Protein AF-A0AAD7E8M4-F1 (afdb_monomer_lite)

Foldseek 3Di:
DDPAFDQDPQQRDTNDDPPDDPVPPPPDPDPVNVVVVVDPDDDDPVCVVVVVVVVSNVVSVVVVVVVVVVVVVVVVVVVVVVVVVVVVVVVVVVVVVDCLVVDDLVVLLVVLLVQADDPVPPPDQPPCCHPPNVQLVPDPSSVVSCVVDVSRVVDDDDDPPPPDPPPPPDD

Secondary structure (DSSP, 8-state):
---PPPBPTTT--B---TTS----TTTT--HHHHHHHTS-PPPPTTTHHHHHHHHHHHHHHHHHHHHHHHHHHHHHHHHHHHHHHHHHHHHHHHHHT-GGGTS-HHHHHHHHHTTSPPTTT-S-S--TTSTTHHHHHH-HHHHHHHHH-GGGGS-----------------

Structure (mmCIF, N/CA/C/O backbone):
data_AF-A0AAD7E8M4-F1
#
_entry.id   AF-A0AAD7E8M4-F1
#
loop_
_atom_site.group_PDB
_atom_site.id
_atom_site.type_symbol
_atom_site.label_atom_id
_atom_site.label_alt_id
_atom_site.label_comp_id
_atom_site.label_asym_id
_atom_site.label_entity_id
_atom_site.label_seq_id
_atom_site.pdbx_PDB_ins_code
_atom_site.Cartn_x
_atom_site.Cartn_y
_atom_site.Cartn_z
_atom_site.occupancy
_atom_site.B_iso_or_equiv
_atom_site.auth_seq_id
_atom_site.auth_comp_id
_atom_site.auth_asym_id
_atom_site.auth_atom_id
_atom_site.pdbx_PDB_model_num
ATOM 1 N N . MET A 1 1 ? -19.957 26.439 0.481 1.00 36.34 1 MET A N 1
ATOM 2 C CA . MET A 1 1 ? -21.148 25.563 0.456 1.00 36.34 1 MET A CA 1
ATOM 3 C C . MET A 1 1 ? -20.906 24.541 1.540 1.00 36.34 1 MET A C 1
ATOM 5 O O . MET A 1 1 ? -20.244 23.541 1.297 1.00 36.34 1 MET A O 1
ATOM 9 N N . ASP A 1 2 ? -21.296 24.895 2.758 1.00 35.59 2 ASP A N 1
ATOM 10 C CA . ASP A 1 2 ? -20.946 24.142 3.957 1.00 35.59 2 ASP A CA 1
ATOM 11 C C . ASP A 1 2 ? -21.881 22.939 4.077 1.00 35.59 2 ASP A C 1
ATOM 13 O O . ASP A 1 2 ? -23.104 23.091 4.088 1.00 35.59 2 ASP A O 1
ATOM 17 N N . ALA A 1 3 ? -21.307 21.736 4.098 1.00 45.19 3 ALA A N 1
ATOM 18 C CA . ALA A 1 3 ? -22.056 20.504 4.291 1.00 45.19 3 ALA A CA 1
ATOM 19 C C . ALA A 1 3 ? -22.704 20.534 5.683 1.00 45.19 3 ALA A C 1
ATOM 21 O O . ALA A 1 3 ? -22.011 20.584 6.700 1.00 45.19 3 ALA A O 1
ATOM 22 N N . SER A 1 4 ? -24.038 20.544 5.729 1.00 46.16 4 SER A N 1
ATOM 23 C CA . SER A 1 4 ? -24.788 20.427 6.979 1.00 46.16 4 SER A CA 1
ATOM 24 C C . SER A 1 4 ? -24.405 19.121 7.681 1.00 46.16 4 SER A C 1
ATOM 26 O O . SER A 1 4 ? -24.352 18.082 7.020 1.00 46.16 4 SER A O 1
ATOM 28 N N . PRO A 1 5 ? -24.126 19.135 8.992 1.00 54.44 5 PRO A N 1
ATOM 29 C CA . PRO A 1 5 ? -23.657 17.938 9.665 1.00 54.44 5 PRO A CA 1
ATOM 30 C C . PRO A 1 5 ? -24.805 16.927 9.795 1.00 54.44 5 PRO A C 1
ATOM 32 O O . PRO A 1 5 ? -25.872 17.238 10.331 1.00 54.44 5 PRO A O 1
ATOM 35 N N . SER A 1 6 ? -24.599 15.716 9.279 1.00 56.94 6 SER A N 1
ATOM 36 C CA . SER A 1 6 ? -25.562 14.622 9.371 1.00 56.94 6 SER A CA 1
ATOM 37 C C . SER A 1 6 ? -25.650 14.125 10.818 1.00 56.94 6 SER A C 1
ATOM 39 O O . SER A 1 6 ? -24.652 13.987 11.524 1.00 56.94 6 SER A O 1
ATOM 41 N N . ARG A 1 7 ? -26.867 13.881 11.313 1.00 64.56 7 ARG A N 1
ATOM 42 C CA . ARG A 1 7 ? -27.069 13.246 12.627 1.00 64.56 7 ARG A CA 1
ATOM 43 C C . ARG A 1 7 ? -27.003 11.732 12.456 1.00 64.56 7 ARG A C 1
ATOM 45 O O . ARG A 1 7 ? -27.648 11.210 11.548 1.00 64.56 7 ARG A O 1
ATOM 52 N N . CYS A 1 8 ? -26.270 11.029 13.324 1.00 63.56 8 CYS A N 1
ATOM 53 C CA . CYS A 1 8 ? -26.281 9.562 13.315 1.00 63.56 8 CYS A CA 1
ATOM 54 C C . CYS A 1 8 ? -27.696 9.076 13.664 1.00 63.56 8 CYS A C 1
ATOM 56 O O . CYS A 1 8 ? -28.219 9.409 14.728 1.00 63.56 8 CYS A O 1
ATOM 58 N N . SER A 1 9 ? -28.308 8.258 12.805 1.00 67.25 9 SER A N 1
ATOM 59 C CA . SER A 1 9 ? -29.660 7.718 13.017 1.00 67.25 9 SER A CA 1
ATOM 60 C C . SER A 1 9 ? -29.763 6.774 14.222 1.00 67.25 9 SER A C 1
ATOM 62 O O . SER A 1 9 ? -30.868 6.516 14.685 1.00 67.25 9 SER A O 1
ATOM 64 N N . LYS A 1 10 ? -28.626 6.274 14.734 1.00 65.38 10 LYS A N 1
ATOM 65 C CA . LYS A 1 10 ? -28.559 5.351 15.880 1.00 65.38 10 LYS A CA 1
ATOM 66 C C . LYS A 1 10 ? -28.385 6.050 17.237 1.00 65.38 10 LYS A C 1
ATOM 68 O O . LYS A 1 10 ? -28.942 5.575 18.213 1.00 65.38 10 LYS A O 1
ATOM 73 N N . CYS A 1 11 ? -27.655 7.169 17.319 1.00 64.00 11 CYS A N 1
ATOM 74 C CA . CYS A 1 11 ? -27.398 7.862 18.598 1.00 64.00 11 CYS A CA 1
ATOM 75 C C . CYS A 1 11 ? -27.828 9.340 18.636 1.00 64.00 11 CYS A C 1
ATOM 77 O O . CYS A 1 11 ? -27.648 10.009 19.648 1.00 64.00 11 CYS A O 1
ATOM 79 N N . GLY A 1 12 ? -28.357 9.900 17.542 1.00 62.78 12 GLY A N 1
ATOM 80 C CA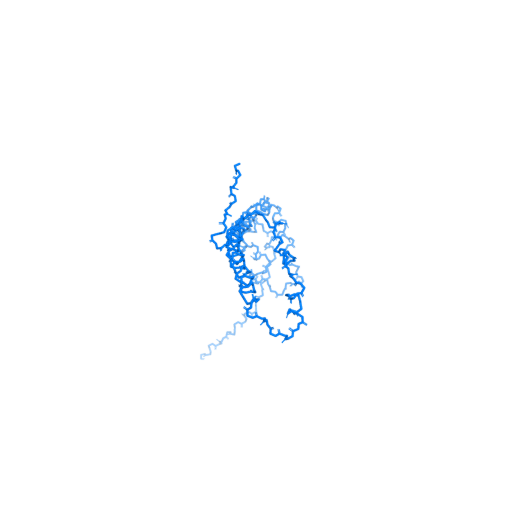 . GLY A 1 12 ? -28.861 11.281 17.488 1.00 62.78 12 GLY A CA 1
ATOM 81 C C . GLY A 1 12 ? -27.795 12.389 17.542 1.00 62.78 12 GLY A C 1
ATOM 82 O O . GLY A 1 12 ? -28.135 13.569 17.370 1.00 62.78 12 GLY A O 1
ATOM 83 N N . ASN A 1 13 ? -26.519 12.034 17.732 1.00 56.78 13 ASN A N 1
ATOM 84 C CA . ASN A 1 13 ? -25.405 12.977 17.756 1.00 56.78 13 ASN A CA 1
ATOM 85 C C . ASN A 1 13 ? -25.059 13.497 16.358 1.00 56.78 13 ASN A C 1
ATOM 87 O O . ASN A 1 13 ? -25.118 12.779 15.358 1.00 56.78 13 ASN A O 1
ATOM 9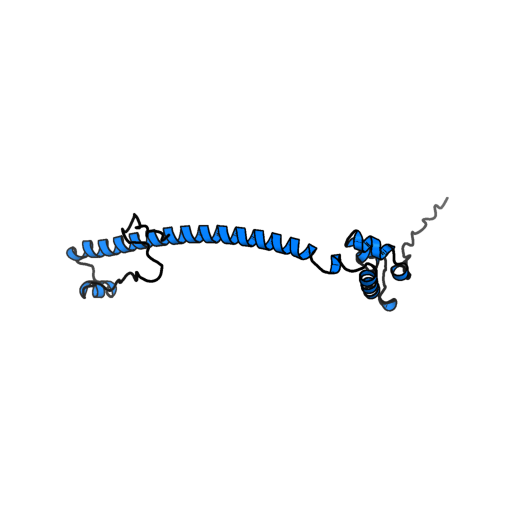1 N N . ILE A 1 14 ? -24.706 14.779 16.313 1.00 57.69 14 ILE A N 1
ATOM 92 C CA . ILE A 1 14 ? -24.306 15.510 15.112 1.00 57.69 14 ILE A CA 1
ATOM 93 C C . ILE A 1 14 ? -22.881 15.064 14.743 1.00 57.69 14 ILE A C 1
ATOM 95 O O . ILE A 1 14 ? -21.991 15.146 15.589 1.00 57.69 14 ILE A O 1
ATOM 99 N N . SER A 1 15 ? -22.643 14.612 13.505 1.00 53.53 15 SER A N 1
ATOM 100 C CA . SER A 1 15 ? -21.309 14.248 12.998 1.00 53.53 15 SER A CA 1
ATOM 101 C C . SER A 1 15 ? -20.450 15.502 12.754 1.00 53.53 15 SER A C 1
ATOM 103 O O . SER A 1 15 ? -20.094 15.845 11.627 1.00 53.53 15 SER A O 1
ATOM 105 N N . ALA A 1 16 ? -20.170 16.274 13.798 1.00 44.25 16 ALA A N 1
ATOM 106 C CA . ALA A 1 16 ? -19.354 17.474 13.693 1.00 44.25 16 ALA A CA 1
ATOM 107 C C . ALA A 1 16 ? -17.907 17.171 14.098 1.00 44.25 16 ALA A C 1
ATOM 109 O O . ALA A 1 16 ? -17.557 17.385 15.249 1.00 44.25 16 ALA A O 1
ATOM 110 N N . SER A 1 17 ? -17.076 16.771 13.124 1.00 40.97 17 SER A N 1
ATOM 111 C CA . SER A 1 17 ? -15.598 16.794 13.164 1.00 40.97 17 SER A CA 1
ATOM 112 C C . SER A 1 17 ? -14.908 15.949 14.269 1.00 40.97 17 SER A C 1
ATOM 114 O O . SER A 1 17 ? -15.397 15.853 15.393 1.00 40.97 17 SER A O 1
ATOM 116 N N . PRO A 1 18 ? -13.713 15.362 14.037 1.00 43.06 18 PRO A N 1
ATOM 117 C CA . PRO A 1 18 ? -13.131 14.360 14.943 1.00 43.06 18 PRO A CA 1
ATOM 118 C C . PRO A 1 18 ? -12.628 14.909 16.290 1.00 43.06 18 PRO A C 1
ATOM 120 O O . PRO A 1 18 ? -12.076 14.159 17.089 1.00 43.06 18 PRO A O 1
ATOM 123 N N . ALA A 1 19 ? -12.755 16.212 16.555 1.00 41.25 19 ALA A N 1
ATOM 124 C CA . ALA A 1 19 ? -12.028 16.867 17.641 1.00 41.25 19 ALA A CA 1
ATOM 125 C C . ALA A 1 19 ? -12.858 17.216 18.888 1.00 41.25 19 ALA A C 1
ATOM 127 O O . ALA A 1 19 ? -12.267 17.622 19.886 1.00 41.25 19 ALA A O 1
ATOM 128 N N . LYS A 1 20 ? -14.198 17.126 18.875 1.00 41.62 20 LYS A N 1
ATOM 129 C CA . LYS A 1 20 ? -15.017 17.634 20.000 1.00 41.62 20 LYS A CA 1
ATOM 130 C C . LYS A 1 20 ? -16.293 16.839 20.265 1.00 41.62 20 LYS A C 1
ATOM 132 O O . LYS A 1 20 ? -17.389 17.382 20.278 1.00 41.62 20 LYS A O 1
ATOM 137 N N . ALA A 1 21 ? -16.134 15.560 20.554 1.00 45.28 21 ALA A N 1
ATOM 138 C CA . ALA A 1 21 ? -17.029 14.878 21.477 1.00 45.28 21 ALA A CA 1
ATOM 139 C C . ALA A 1 21 ? -16.204 13.789 22.152 1.00 45.28 21 ALA A C 1
ATOM 141 O O . ALA A 1 21 ? -16.323 12.608 21.832 1.00 45.28 21 ALA A O 1
ATOM 142 N N . SER A 1 22 ? -15.305 14.216 23.048 1.00 43.31 22 SER A N 1
ATOM 143 C CA . SER A 1 22 ? -14.905 13.339 24.143 1.00 43.31 22 SER A CA 1
ATOM 144 C C . SER A 1 22 ? -16.214 12.837 24.727 1.00 43.31 22 SER A C 1
ATOM 146 O O . SER A 1 22 ? -17.027 13.645 25.176 1.00 43.31 22 SER A O 1
ATOM 148 N N . PHE A 1 23 ? -16.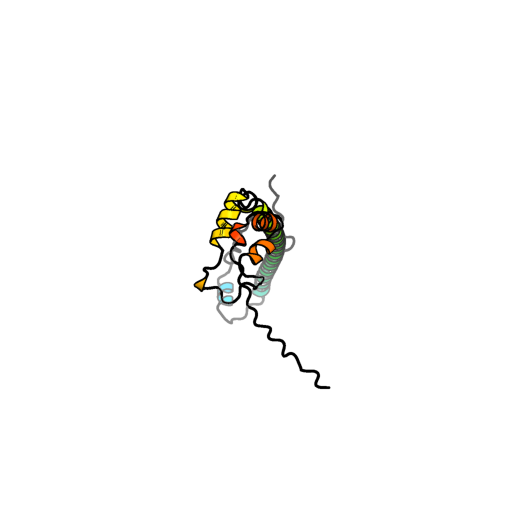470 11.540 24.595 1.00 49.41 23 PHE A N 1
ATOM 149 C CA . PHE A 1 23 ? -17.504 10.887 25.369 1.00 49.41 23 PHE A CA 1
ATOM 150 C C . PHE A 1 23 ? -17.082 11.115 26.816 1.00 49.41 23 PHE A C 1
ATOM 152 O O . PHE A 1 23 ? -16.153 10.474 27.307 1.00 49.41 23 PHE A O 1
ATOM 159 N N . ASP A 1 24 ? -17.620 12.168 27.426 1.00 46.41 24 ASP A N 1
ATOM 160 C CA . ASP A 1 24 ? -17.239 12.596 28.757 1.00 46.41 24 ASP A CA 1
ATOM 161 C C . ASP A 1 24 ? -17.911 11.630 29.725 1.00 46.41 24 ASP A C 1
ATOM 163 O O . ASP A 1 24 ? -18.973 11.888 30.286 1.00 46.41 24 ASP A O 1
ATOM 167 N N . MET A 1 25 ? -17.290 10.456 29.855 1.00 48.88 25 MET A N 1
ATOM 168 C CA . MET A 1 25 ? -17.698 9.375 30.748 1.00 48.88 25 MET A CA 1
ATOM 169 C C . MET A 1 25 ? -17.739 9.844 32.212 1.00 48.88 25 MET A C 1
ATOM 171 O O . MET A 1 25 ? -18.252 9.148 33.077 1.00 48.88 25 MET A O 1
ATOM 175 N N . THR A 1 26 ? -17.217 11.038 32.492 1.00 44.97 26 THR A N 1
ATOM 176 C CA . THR A 1 26 ? -17.138 11.670 33.804 1.00 44.97 26 THR A CA 1
ATOM 177 C C . THR A 1 26 ? -18.356 12.514 34.180 1.00 44.97 26 THR A C 1
ATOM 179 O O . THR A 1 26 ? -18.486 12.881 35.350 1.00 44.97 26 THR A O 1
ATOM 182 N N . ILE A 1 27 ? -19.284 12.807 33.263 1.00 51.31 27 ILE A N 1
ATOM 183 C CA . ILE A 1 27 ? -20.455 13.620 33.612 1.00 51.31 27 ILE A CA 1
ATOM 184 C C . ILE A 1 27 ? -21.535 12.705 34.199 1.00 51.31 27 ILE A C 1
ATOM 186 O O . ILE A 1 27 ? -22.354 12.124 33.493 1.00 51.31 27 ILE A O 1
ATOM 190 N N . THR A 1 28 ? -21.546 12.635 35.534 1.00 49.31 28 THR A N 1
ATOM 191 C CA . THR A 1 28 ? -22.530 11.977 36.424 1.00 49.31 28 THR A CA 1
ATOM 192 C C . THR A 1 28 ? -22.269 10.520 36.829 1.00 49.31 28 THR A C 1
ATOM 194 O O . THR A 1 28 ? -23.206 9.796 37.161 1.00 49.31 28 THR A O 1
ATOM 197 N N . LEU A 1 29 ? -21.011 10.077 36.932 1.00 56.16 29 LEU A N 1
ATOM 198 C CA . LEU A 1 29 ? -20.736 8.903 37.768 1.00 56.16 29 LEU A CA 1
ATOM 199 C C . LEU A 1 29 ? -20.884 9.301 39.243 1.00 56.16 29 LEU A C 1
ATOM 201 O O . LEU A 1 29 ? -19.990 9.904 39.835 1.00 56.16 29 LEU A O 1
ATOM 205 N N . GLY A 1 30 ? -22.025 8.973 39.849 1.00 67.06 30 GLY A N 1
ATOM 206 C CA . GLY A 1 30 ? -22.163 9.039 41.302 1.00 67.06 30 GLY A CA 1
ATOM 207 C C . GLY A 1 30 ? -21.078 8.198 41.986 1.00 67.06 30 GLY A C 1
ATOM 208 O O . GLY A 1 30 ? -20.593 7.212 41.425 1.00 67.06 30 GLY A O 1
ATOM 209 N N . THR A 1 31 ? -20.719 8.552 43.224 1.00 75.12 31 THR A N 1
ATOM 210 C CA . THR A 1 31 ? -19.700 7.853 44.037 1.00 75.12 31 THR A CA 1
ATOM 211 C C . THR A 1 31 ? -19.924 6.336 44.068 1.00 75.12 31 THR A C 1
ATOM 213 O O . THR A 1 31 ? -18.972 5.561 44.092 1.00 75.12 31 THR A O 1
ATOM 216 N N . ARG A 1 32 ? -21.190 5.908 43.989 1.00 83.12 32 ARG A N 1
ATOM 217 C CA . ARG A 1 32 ? -21.611 4.507 43.951 1.00 83.12 32 ARG A CA 1
ATOM 218 C C . ARG A 1 32 ? -21.243 3.776 42.651 1.00 83.12 32 ARG A C 1
ATOM 220 O O . ARG A 1 32 ? -20.690 2.685 42.735 1.00 83.12 32 ARG A O 1
ATOM 227 N N . HIS A 1 33 ? -21.428 4.381 41.476 1.00 82.62 33 HIS A N 1
ATOM 228 C CA . HIS A 1 33 ? -21.030 3.768 40.199 1.00 82.62 33 HIS A CA 1
ATOM 229 C C . HIS A 1 33 ? -19.504 3.613 40.104 1.00 82.62 33 HIS A C 1
ATOM 231 O O . HIS A 1 33 ? -19.002 2.598 39.631 1.00 82.62 33 HIS A O 1
ATOM 237 N N . HIS A 1 34 ? -18.741 4.588 40.610 1.00 83.75 34 HIS A N 1
ATOM 238 C CA . HIS A 1 34 ? -17.283 4.464 40.699 1.00 83.75 34 HIS A CA 1
ATOM 239 C C . HIS A 1 34 ? -16.852 3.337 41.655 1.00 83.75 34 HIS A C 1
ATOM 241 O O . HIS A 1 34 ? -15.889 2.629 41.374 1.00 83.75 34 HIS A O 1
ATOM 247 N N . MET A 1 35 ? -17.559 3.133 42.772 1.00 85.19 35 MET A N 1
ATOM 248 C CA . MET A 1 35 ? -17.298 1.998 43.666 1.00 85.19 35 MET A CA 1
ATOM 249 C C . MET A 1 35 ? -17.620 0.652 43.003 1.00 85.19 35 MET A C 1
ATOM 251 O O . MET A 1 35 ? -16.829 -0.277 43.135 1.00 85.19 35 MET A O 1
ATOM 255 N N . LEU A 1 36 ? -18.718 0.553 42.245 1.00 88.12 36 LEU A N 1
ATOM 256 C CA . LEU A 1 36 ? -19.076 -0.665 41.502 1.00 88.12 36 LEU A CA 1
ATOM 257 C C . LEU A 1 36 ? -18.032 -1.043 40.446 1.00 88.12 36 LEU A C 1
ATOM 259 O O . LEU A 1 36 ? -17.737 -2.216 40.277 1.00 88.12 36 LEU A O 1
ATOM 263 N N . LEU A 1 37 ? -17.425 -0.068 39.768 1.00 88.31 37 LEU A N 1
ATOM 264 C CA . LEU A 1 37 ? -16.362 -0.348 38.794 1.00 88.31 37 LEU A CA 1
ATOM 265 C C . LEU A 1 37 ? -15.063 -0.858 39.436 1.00 88.31 37 LEU A C 1
ATOM 267 O O . LEU A 1 37 ? -14.259 -1.496 38.764 1.00 88.31 37 LEU A O 1
ATOM 271 N N . ASN A 1 38 ? -14.845 -0.562 40.719 1.00 89.50 38 ASN A N 1
ATOM 272 C CA . ASN A 1 38 ? -13.610 -0.875 41.439 1.00 89.50 38 ASN A CA 1
ATOM 273 C C . ASN A 1 38 ? -13.798 -1.954 42.522 1.00 89.50 38 ASN A C 1
ATOM 275 O O . ASN A 1 38 ? -12.897 -2.174 43.332 1.00 89.50 38 ASN A O 1
ATOM 279 N N . SER A 1 39 ? -14.958 -2.614 42.569 1.00 89.31 39 SER A N 1
ATOM 280 C CA . SER A 1 39 ? -15.265 -3.680 43.528 1.00 89.31 39 SER A CA 1
ATOM 281 C C . SER A 1 39 ? -16.094 -4.786 42.874 1.00 89.31 39 SER A C 1
ATOM 283 O O . SER A 1 39 ? -16.729 -4.571 41.851 1.00 89.31 39 SER A O 1
ATOM 285 N N . ASN A 1 40 ? -16.108 -5.976 43.480 1.00 89.94 40 ASN A N 1
ATOM 286 C CA . ASN A 1 40 ? -16.965 -7.090 43.050 1.00 89.94 40 ASN A CA 1
ATOM 287 C C . ASN A 1 40 ? -18.353 -7.062 43.723 1.00 89.94 40 ASN A C 1
ATOM 289 O O . ASN A 1 40 ? -19.020 -8.093 43.802 1.00 89.94 40 ASN A O 1
ATOM 293 N N . GLU A 1 41 ? -18.772 -5.911 44.251 1.00 91.31 41 GLU A N 1
ATOM 294 C CA . GLU A 1 41 ? -20.087 -5.758 44.871 1.00 91.31 41 GLU A CA 1
ATOM 295 C C . GLU A 1 41 ? -21.177 -5.799 43.785 1.00 91.31 41 GLU A C 1
ATOM 297 O O . GLU A 1 41 ? -21.045 -5.101 42.773 1.00 91.31 41 GLU A O 1
ATOM 302 N N . PRO A 1 42 ? -22.257 -6.584 43.950 1.00 89.81 42 PRO A N 1
ATOM 303 C CA . PRO A 1 42 ? -23.361 -6.553 43.003 1.00 89.81 42 PRO A CA 1
ATOM 304 C C . PRO A 1 42 ? -24.042 -5.166 42.982 1.00 89.81 42 PRO A C 1
ATOM 306 O O . PRO A 1 42 ? -24.187 -4.528 44.031 1.00 89.81 42 PRO A O 1
ATOM 309 N N . PRO A 1 43 ? -24.489 -4.684 41.806 1.00 88.38 43 PRO A N 1
ATOM 310 C CA . PRO A 1 43 ? -25.357 -3.515 41.727 1.00 88.38 43 PRO A CA 1
ATOM 311 C C . PRO A 1 43 ? -26.704 -3.786 42.398 1.00 88.38 43 PRO A C 1
ATOM 313 O O . PRO A 1 43 ? -27.228 -4.899 42.336 1.00 88.38 43 PRO A O 1
ATOM 316 N N . GLU A 1 44 ? -27.292 -2.753 42.985 1.00 89.25 44 GLU A N 1
ATOM 317 C CA . GLU A 1 44 ? -28.664 -2.791 43.481 1.00 89.25 44 GLU A CA 1
ATOM 318 C C . GLU A 1 44 ? -29.664 -2.766 42.313 1.00 89.25 44 GLU A C 1
ATOM 320 O O . GLU A 1 44 ? -29.395 -2.206 41.246 1.00 89.25 44 GLU A O 1
ATOM 325 N N . ASP A 1 45 ? -30.863 -3.321 42.519 1.00 90.94 45 ASP A N 1
ATOM 326 C CA . ASP A 1 45 ? -31.907 -3.379 41.481 1.00 90.94 45 ASP A CA 1
ATOM 327 C C . ASP A 1 45 ? -32.290 -1.992 40.933 1.00 90.94 45 ASP A C 1
ATOM 329 O O . ASP A 1 45 ? -32.660 -1.852 39.766 1.00 90.94 45 ASP A O 1
ATOM 333 N N . SER A 1 46 ? -32.164 -0.951 41.760 1.00 85.44 46 SER A N 1
ATOM 334 C CA . SER A 1 46 ? -32.394 0.451 41.397 1.00 85.44 46 SER A CA 1
ATOM 335 C C . SER A 1 46 ? -31.316 1.024 40.463 1.00 85.44 46 SER A C 1
ATOM 337 O O . SER A 1 46 ? -31.592 1.968 39.722 1.00 85.44 46 SER A O 1
ATOM 339 N N . GLU A 1 47 ? -30.109 0.454 40.459 1.00 85.56 47 GLU A N 1
ATOM 340 C CA . GLU A 1 47 ? -28.951 0.910 39.678 1.00 85.56 47 GLU A CA 1
ATOM 341 C C . GLU A 1 47 ? -28.889 0.251 38.296 1.00 85.56 47 GLU A C 1
ATOM 343 O O . GLU A 1 47 ? -28.340 0.820 37.348 1.00 85.56 47 GLU A O 1
ATOM 348 N N . LEU A 1 48 ? -29.493 -0.934 38.155 1.00 88.75 48 LEU A N 1
ATOM 349 C CA . LEU A 1 48 ? -29.487 -1.708 36.914 1.00 88.75 48 LEU A CA 1
ATOM 350 C C . LEU A 1 48 ? -30.026 -0.939 35.694 1.00 88.75 48 LEU A C 1
ATOM 352 O O . LEU A 1 48 ? -29.397 -1.039 34.638 1.00 88.75 48 LEU A O 1
ATOM 356 N N . PRO A 1 49 ? -31.137 -0.175 35.761 1.00 88.12 49 PRO A N 1
ATOM 357 C CA . PRO A 1 49 ? -31.637 0.564 34.601 1.00 88.12 49 PRO A CA 1
ATOM 358 C C . PRO A 1 49 ? -30.654 1.633 34.118 1.00 88.12 49 PRO A C 1
ATOM 360 O O . PRO A 1 49 ? -30.474 1.799 32.914 1.00 88.12 49 PRO A O 1
ATOM 363 N N . PHE A 1 50 ? -29.989 2.316 35.053 1.00 84.56 50 PHE A N 1
ATOM 364 C CA . PHE A 1 50 ? -29.009 3.357 34.754 1.00 84.56 50 PHE A CA 1
ATOM 365 C C . PHE A 1 50 ? -27.722 2.773 34.158 1.00 84.56 50 PHE A C 1
ATOM 367 O O . PHE A 1 50 ? -27.230 3.252 33.141 1.00 84.56 50 PHE A O 1
ATOM 374 N N . ILE A 1 51 ? -27.205 1.681 34.728 1.00 86.44 51 ILE A N 1
ATOM 375 C CA . ILE A 1 51 ? -26.028 0.994 34.174 1.00 86.44 51 ILE A CA 1
ATOM 376 C C . ILE A 1 51 ? -26.341 0.452 32.771 1.00 86.44 51 ILE A C 1
ATOM 378 O O . ILE A 1 51 ? -25.540 0.609 31.851 1.00 86.44 51 ILE A O 1
ATOM 382 N N . ARG A 1 52 ? -27.532 -0.130 32.565 1.00 90.44 52 ARG A N 1
ATOM 383 C CA . ARG A 1 52 ? -27.973 -0.599 31.241 1.00 90.44 52 ARG A CA 1
ATOM 384 C C . ARG A 1 52 ? -28.093 0.536 30.228 1.00 90.44 52 ARG A C 1
ATOM 386 O O . ARG A 1 52 ? -27.739 0.316 29.073 1.00 90.44 52 ARG A O 1
ATOM 393 N N . SER A 1 53 ? -28.568 1.720 30.624 1.00 88.06 53 SER A N 1
ATOM 394 C CA . SER A 1 53 ? -28.638 2.859 29.702 1.00 88.06 53 SER A CA 1
ATOM 395 C C . SER A 1 53 ? -27.247 3.344 29.302 1.00 88.06 53 SER A C 1
ATOM 397 O O . SER A 1 53 ? -27.017 3.558 28.120 1.00 88.06 53 SER A O 1
ATOM 399 N N . ILE A 1 54 ? -26.298 3.421 30.246 1.00 86.19 54 ILE A N 1
ATOM 400 C CA . ILE A 1 54 ? -24.901 3.778 29.940 1.00 86.19 54 ILE A CA 1
ATOM 401 C C . ILE A 1 54 ? -24.299 2.802 28.926 1.00 86.19 54 ILE A C 1
ATOM 403 O O . ILE A 1 54 ? -23.703 3.231 27.939 1.00 86.19 54 ILE A O 1
ATOM 407 N N . VAL A 1 55 ? -24.465 1.496 29.156 1.00 89.50 55 VAL A N 1
ATOM 408 C CA . VAL A 1 55 ? -23.965 0.462 28.238 1.00 89.50 55 VAL A CA 1
ATOM 409 C C . VAL A 1 55 ? -24.626 0.597 26.866 1.00 89.50 55 VAL A C 1
ATOM 411 O O . VAL A 1 55 ? -23.927 0.640 25.861 1.00 89.50 55 VAL A O 1
ATOM 414 N N . SER A 1 56 ? -25.949 0.766 26.815 1.00 91.25 56 SER A N 1
ATOM 415 C CA . SER A 1 56 ? -26.682 0.946 25.555 1.00 91.25 56 SER A CA 1
ATOM 416 C C . SER A 1 56 ? -26.234 2.189 24.776 1.00 91.25 56 SER A C 1
ATOM 418 O O . SER A 1 56 ? -26.132 2.139 23.550 1.00 91.25 56 SER A O 1
ATOM 420 N N . ASP A 1 57 ? -25.974 3.304 25.458 1.00 86.56 57 ASP A N 1
ATOM 421 C CA . ASP A 1 57 ? -25.501 4.540 24.829 1.00 86.56 57 ASP A CA 1
ATOM 422 C C . ASP A 1 57 ? -24.073 4.378 24.289 1.00 86.56 57 ASP A C 1
ATOM 424 O O . ASP A 1 57 ? -23.764 4.839 23.182 1.00 86.56 57 ASP A O 1
ATOM 428 N N . ALA A 1 58 ? -23.209 3.689 25.042 1.00 85.88 58 ALA A N 1
ATOM 429 C CA . ALA A 1 58 ? -21.858 3.352 24.610 1.00 85.88 58 ALA A CA 1
ATOM 430 C C . ALA A 1 58 ? -21.876 2.425 23.384 1.00 85.88 58 ALA A C 1
ATOM 432 O O . ALA A 1 58 ? -21.202 2.719 22.396 1.00 85.88 58 ALA A O 1
ATOM 433 N N . ASP A 1 59 ? -22.703 1.378 23.397 1.00 93.19 59 ASP A N 1
ATOM 434 C CA . ASP A 1 59 ? -22.873 0.445 22.278 1.00 93.19 59 ASP A CA 1
ATOM 435 C C . ASP A 1 59 ? -23.385 1.164 21.022 1.00 93.19 59 ASP A C 1
ATOM 437 O O . ASP A 1 59 ? -22.851 0.988 19.924 1.00 93.19 59 ASP A O 1
ATOM 441 N N . ALA A 1 60 ? -24.375 2.052 21.170 1.00 90.12 60 ALA A N 1
ATOM 442 C CA . ALA A 1 60 ? -24.885 2.852 20.059 1.00 90.12 60 ALA A CA 1
ATOM 443 C C . ALA A 1 60 ? -23.811 3.789 19.483 1.00 90.12 60 ALA A C 1
ATOM 445 O O . ALA A 1 60 ? -23.748 3.999 18.264 1.00 90.12 60 ALA A O 1
ATOM 446 N N . ARG A 1 61 ? -22.949 4.359 20.338 1.00 89.69 61 ARG A N 1
ATOM 447 C CA . ARG A 1 61 ? -21.849 5.218 19.890 1.00 89.69 61 ARG A CA 1
ATOM 448 C C . ARG A 1 61 ? -20.748 4.423 19.195 1.00 89.69 61 ARG A C 1
ATOM 450 O O . ARG A 1 61 ? -20.267 4.891 18.162 1.00 89.69 61 ARG A O 1
ATOM 457 N N . LEU A 1 62 ? -20.385 3.255 19.722 1.00 93.69 62 LEU A N 1
ATOM 458 C CA . LEU A 1 62 ? -19.435 2.340 19.090 1.00 93.69 62 LEU A CA 1
ATOM 459 C C . LEU A 1 62 ? -19.921 1.941 17.697 1.00 93.69 62 LEU A C 1
ATOM 461 O O . LEU A 1 62 ? -19.179 2.118 16.737 1.00 93.69 62 LEU A O 1
ATOM 465 N N . ALA A 1 63 ? -21.191 1.558 17.557 1.00 93.88 63 ALA A N 1
ATOM 466 C CA . ALA A 1 63 ? -21.764 1.208 16.260 1.00 93.88 63 ALA A CA 1
ATOM 467 C C . ALA A 1 63 ? -21.693 2.363 15.239 1.00 93.88 63 ALA A C 1
ATOM 469 O O . ALA A 1 63 ? -21.352 2.135 14.082 1.00 93.88 63 ALA A O 1
ATOM 470 N N . CYS A 1 64 ? -21.972 3.615 15.640 1.00 91.56 64 CYS A N 1
ATOM 471 C CA . CYS A 1 64 ? -21.813 4.761 14.727 1.00 91.56 64 CYS A CA 1
ATOM 472 C C . CYS A 1 64 ? -20.340 4.982 14.327 1.00 91.56 64 CYS A C 1
ATOM 474 O O . CYS A 1 64 ? -20.076 5.383 13.197 1.00 91.56 64 CYS A O 1
ATOM 476 N N . LEU A 1 65 ? -19.390 4.777 15.249 1.00 93.00 65 LEU A N 1
ATOM 477 C CA . LEU A 1 65 ? -17.962 4.929 14.953 1.00 93.00 65 LEU A CA 1
ATOM 478 C C . LEU A 1 65 ? -17.461 3.826 14.018 1.00 93.00 65 LEU A C 1
ATOM 480 O O . LEU A 1 65 ? -16.674 4.110 13.123 1.00 93.00 65 LEU A O 1
ATOM 484 N N . GLU A 1 66 ? -17.920 2.589 14.196 1.00 96.69 66 GLU A N 1
ATOM 485 C CA . GLU A 1 66 ? -17.592 1.480 13.299 1.00 96.69 66 GLU A CA 1
ATOM 486 C C . GLU A 1 66 ? -18.100 1.736 11.876 1.00 96.69 66 GLU A C 1
ATOM 488 O O . GLU A 1 66 ? -17.329 1.577 10.929 1.00 96.69 66 GLU A O 1
ATOM 493 N N . ASP A 1 67 ? -19.340 2.215 11.728 1.00 94.94 67 ASP A N 1
ATOM 494 C CA . ASP A 1 67 ? -19.903 2.604 10.428 1.00 94.94 67 ASP A CA 1
ATOM 495 C C . ASP A 1 67 ? -19.052 3.714 9.765 1.00 94.94 67 ASP A C 1
ATOM 497 O O . ASP A 1 67 ? -18.672 3.607 8.598 1.00 94.94 67 ASP A O 1
ATOM 501 N N . GLU A 1 68 ? -18.663 4.752 10.518 1.00 95.94 68 GLU A N 1
ATOM 502 C CA . GLU A 1 68 ? -17.813 5.841 10.008 1.00 95.94 68 GLU A CA 1
ATOM 503 C C . GLU A 1 68 ? -16.403 5.355 9.623 1.00 95.94 68 GLU A C 1
ATOM 505 O O . GLU A 1 68 ? -15.850 5.765 8.598 1.00 95.94 68 GLU A O 1
ATOM 510 N N . ILE A 1 69 ? -15.821 4.444 10.409 1.00 96.94 69 ILE A N 1
ATOM 511 C CA . ILE A 1 69 ? -14.531 3.816 10.100 1.00 96.94 69 ILE A CA 1
ATOM 512 C C . ILE A 1 69 ? -14.622 3.023 8.794 1.00 96.94 69 ILE A C 1
ATOM 514 O O . ILE A 1 69 ? -13.693 3.093 7.986 1.00 96.94 69 ILE A O 1
ATOM 518 N N . LEU A 1 70 ? -15.703 2.270 8.579 1.00 97.44 70 LEU A N 1
ATOM 519 C CA . LEU A 1 70 ? -15.908 1.507 7.347 1.00 97.44 70 LEU A CA 1
ATOM 520 C C . LEU A 1 70 ? -16.008 2.435 6.132 1.00 97.44 70 LEU A C 1
ATOM 522 O O . LEU A 1 70 ? -15.292 2.228 5.150 1.00 97.44 70 LEU A O 1
ATOM 526 N N . ASP A 1 71 ? -16.797 3.504 6.230 1.00 96.69 71 ASP A N 1
ATOM 527 C CA . ASP A 1 71 ? -16.950 4.492 5.158 1.00 96.69 71 ASP A CA 1
ATOM 528 C C . ASP A 1 71 ? -15.625 5.180 4.801 1.00 96.69 71 ASP A C 1
ATOM 530 O O . ASP A 1 71 ? -15.295 5.365 3.624 1.00 96.69 71 ASP A O 1
ATOM 534 N N . ILE A 1 72 ? -14.842 5.577 5.809 1.00 96.75 72 ILE A N 1
ATOM 535 C CA . ILE A 1 72 ? -13.536 6.213 5.595 1.00 96.75 72 ILE A CA 1
ATOM 536 C C . ILE A 1 72 ? -12.547 5.221 4.981 1.00 96.75 72 ILE A C 1
ATOM 538 O O . ILE A 1 72 ? -11.800 5.596 4.075 1.00 96.75 72 ILE A O 1
ATOM 542 N N . LYS A 1 73 ? -12.545 3.960 5.429 1.00 98.06 73 LYS A N 1
ATOM 543 C CA . LYS A 1 73 ? -11.681 2.916 4.862 1.00 98.06 73 LYS A CA 1
ATOM 544 C C . LYS A 1 73 ? -11.983 2.662 3.390 1.00 98.06 73 LYS A C 1
ATOM 546 O O . LYS A 1 73 ? -11.041 2.543 2.612 1.00 98.06 73 LYS A O 1
ATOM 551 N N . GLU A 1 74 ? -13.252 2.633 2.989 1.00 98.19 74 GLU A N 1
ATOM 552 C CA . GLU A 1 74 ? -13.599 2.445 1.576 1.00 98.19 74 GLU A CA 1
ATOM 553 C C . GLU A 1 74 ? -13.171 3.645 0.722 1.00 98.19 74 GLU A C 1
ATOM 555 O O . GLU A 1 74 ? -12.570 3.476 -0.339 1.00 98.19 74 GLU A O 1
ATOM 560 N N . LYS A 1 75 ? -13.379 4.874 1.214 1.00 97.94 75 LYS A N 1
ATOM 561 C CA . LYS A 1 75 ? -12.875 6.083 0.537 1.00 97.94 75 LYS A CA 1
ATOM 562 C C . LYS A 1 75 ? -11.355 6.062 0.392 1.00 97.94 75 LYS A C 1
ATOM 564 O O . LYS A 1 75 ? -10.840 6.403 -0.671 1.00 97.94 75 LYS A O 1
ATOM 569 N N . LEU A 1 76 ? -10.641 5.657 1.442 1.00 98.38 76 LEU A N 1
ATOM 570 C CA . LEU A 1 76 ? -9.188 5.518 1.407 1.00 98.38 76 LEU A CA 1
ATOM 571 C C . LEU A 1 76 ? -8.764 4.489 0.355 1.00 98.38 76 LEU A C 1
ATOM 573 O O . LEU A 1 76 ? -7.904 4.793 -0.467 1.00 98.38 76 LEU A O 1
ATOM 577 N N . ARG A 1 77 ? -9.414 3.320 0.328 1.00 98.56 77 ARG A N 1
ATOM 578 C CA . ARG A 1 77 ? -9.138 2.253 -0.640 1.00 98.56 77 ARG A CA 1
ATOM 579 C C . ARG A 1 77 ? -9.263 2.747 -2.084 1.00 98.56 77 ARG A C 1
ATOM 581 O O . ARG A 1 77 ? -8.368 2.507 -2.891 1.00 98.56 77 ARG A O 1
ATOM 588 N N . LEU A 1 78 ? -10.341 3.467 -2.402 1.00 98.31 78 LEU A N 1
ATOM 589 C CA . LEU A 1 78 ? -10.566 4.030 -3.739 1.00 98.31 78 LEU A CA 1
ATOM 590 C C . LEU A 1 78 ? -9.482 5.045 -4.132 1.00 98.31 78 LEU A C 1
ATOM 592 O O . LEU A 1 78 ? -8.957 4.998 -5.245 1.00 98.31 78 LEU A O 1
ATOM 596 N N . LEU A 1 79 ? -9.104 5.935 -3.210 1.00 98.56 79 LEU A N 1
ATOM 597 C CA . LEU A 1 79 ? -8.047 6.923 -3.449 1.00 98.56 79 LEU A CA 1
ATOM 598 C C . LEU A 1 79 ? -6.668 6.271 -3.624 1.00 98.56 79 LEU A C 1
ATOM 600 O O . LEU A 1 79 ? -5.859 6.729 -4.432 1.00 98.56 79 LEU A O 1
ATOM 604 N N . GLU A 1 80 ? -6.380 5.202 -2.883 1.00 98.69 80 GLU A N 1
ATOM 605 C CA . GLU A 1 80 ? -5.141 4.437 -3.030 1.00 98.69 80 GLU A CA 1
ATOM 606 C C . GLU A 1 80 ? -5.062 3.723 -4.383 1.00 98.69 80 GLU A C 1
ATOM 608 O O . GLU A 1 80 ? -4.004 3.737 -5.020 1.00 98.69 80 GLU A O 1
ATOM 613 N N . GLU A 1 81 ? -6.177 3.162 -4.852 1.00 98.56 81 GLU A N 1
ATOM 614 C CA . GLU A 1 81 ? -6.290 2.536 -6.170 1.00 98.56 81 GLU A CA 1
ATOM 615 C C . GLU A 1 81 ? -6.049 3.555 -7.298 1.00 98.56 81 GLU A C 1
ATOM 617 O O . GLU A 1 81 ? -5.215 3.332 -8.186 1.00 98.56 81 GLU A O 1
ATOM 622 N N . GLU A 1 82 ? -6.685 4.727 -7.221 1.00 98.44 82 GLU A N 1
ATOM 623 C CA . GLU A 1 82 ? -6.469 5.819 -8.175 1.00 98.44 82 GLU A CA 1
ATOM 624 C C . GLU A 1 82 ? -5.012 6.310 -8.152 1.00 98.44 82 GLU A C 1
ATOM 626 O O . GLU A 1 82 ? -4.367 6.443 -9.201 1.00 98.44 82 GLU A O 1
ATOM 631 N N . ARG A 1 83 ? -4.443 6.508 -6.956 1.00 98.56 83 ARG A N 1
ATOM 632 C CA . ARG A 1 83 ? -3.036 6.894 -6.782 1.00 98.56 83 ARG A CA 1
ATOM 633 C C . ARG A 1 83 ? -2.094 5.879 -7.426 1.00 98.56 83 ARG A C 1
ATOM 635 O O . ARG A 1 83 ? -1.133 6.282 -8.088 1.00 98.56 83 ARG A O 1
ATOM 642 N N . ALA A 1 84 ? -2.333 4.583 -7.234 1.00 98.44 84 ALA A N 1
ATOM 643 C CA . ALA A 1 84 ? -1.511 3.526 -7.814 1.00 98.44 84 ALA A CA 1
ATOM 644 C C . ALA A 1 84 ? -1.571 3.548 -9.350 1.00 98.44 84 ALA A C 1
ATOM 646 O O . ALA A 1 84 ? -0.526 3.528 -10.013 1.00 98.44 84 ALA A O 1
ATOM 647 N N . SER A 1 85 ? -2.775 3.683 -9.914 1.00 98.25 85 SER A N 1
ATOM 648 C CA . SER A 1 85 ? -2.994 3.796 -11.360 1.00 98.25 85 SER A CA 1
ATOM 649 C C . SER A 1 85 ? -2.257 4.999 -11.962 1.00 98.25 85 SER A C 1
ATOM 651 O O . SER A 1 85 ? -1.463 4.853 -12.901 1.00 98.25 85 SER A O 1
ATOM 653 N N . LEU A 1 86 ? -2.423 6.185 -11.368 1.00 98.38 86 LEU A N 1
ATOM 654 C CA . LEU A 1 86 ? -1.766 7.412 -11.821 1.00 98.38 86 LEU A CA 1
ATOM 655 C C . LEU A 1 86 ? -0.245 7.351 -11.671 1.00 98.38 86 LEU A C 1
ATOM 657 O O . LEU A 1 86 ? 0.480 7.821 -12.550 1.00 98.38 86 LEU A O 1
ATOM 661 N N . SER A 1 87 ? 0.259 6.746 -10.595 1.00 98.00 87 SER A N 1
ATOM 662 C CA . SER A 1 87 ? 1.696 6.539 -10.399 1.00 98.00 87 SER A CA 1
ATOM 663 C C . SER A 1 87 ? 2.290 5.667 -11.510 1.00 98.00 87 SER A C 1
ATOM 665 O O . SER A 1 87 ? 3.295 6.038 -12.122 1.00 98.00 87 SER A O 1
ATOM 667 N N . SER A 1 88 ? 1.621 4.559 -11.849 1.00 96.94 88 SER A N 1
ATOM 668 C CA . SER A 1 88 ? 2.017 3.676 -12.952 1.00 96.94 88 SER A CA 1
ATOM 669 C C . SER A 1 88 ? 1.965 4.387 -14.310 1.00 96.94 88 SER A C 1
ATOM 671 O O . SER A 1 88 ? 2.914 4.321 -15.099 1.00 96.94 88 SER A O 1
ATOM 673 N N . TYR A 1 89 ? 0.891 5.133 -14.587 1.00 96.81 89 TYR A N 1
ATOM 674 C CA . TYR A 1 89 ? 0.776 5.942 -15.802 1.00 96.81 89 TYR A CA 1
ATOM 675 C C . TYR A 1 89 ? 1.898 6.984 -15.902 1.00 96.81 89 TYR A C 1
ATOM 677 O O . TYR A 1 89 ? 2.568 7.086 -16.933 1.00 96.81 89 TYR A O 1
ATOM 685 N N . ARG A 1 90 ? 2.170 7.713 -14.81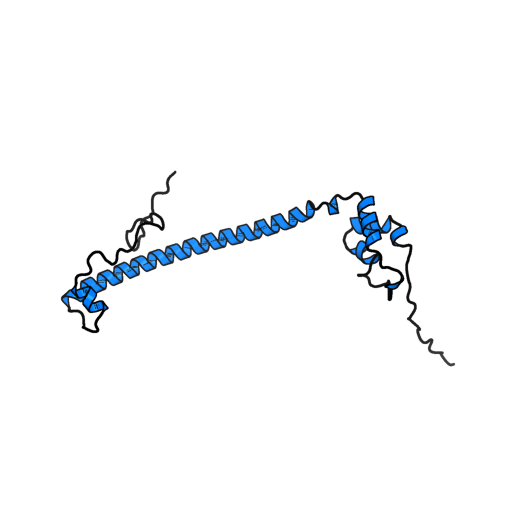6 1.00 96.88 90 ARG A N 1
ATOM 686 C CA . ARG A 1 90 ? 3.256 8.694 -14.742 1.00 96.88 90 ARG A CA 1
ATOM 687 C C . ARG A 1 90 ? 4.613 8.046 -14.995 1.00 96.88 90 ARG A C 1
ATOM 689 O O . ARG A 1 90 ? 5.393 8.589 -15.775 1.00 96.88 90 ARG A O 1
ATOM 696 N N . ALA A 1 91 ? 4.906 6.911 -14.362 1.00 94.75 91 ALA A N 1
ATOM 697 C CA . ALA A 1 91 ? 6.174 6.207 -14.533 1.00 94.75 91 ALA A CA 1
ATOM 698 C C . ALA A 1 91 ? 6.401 5.816 -16.001 1.00 94.75 91 ALA A C 1
ATOM 700 O O . ALA A 1 91 ? 7.438 6.162 -16.567 1.00 94.75 91 ALA A O 1
ATOM 701 N N . ARG A 1 92 ? 5.399 5.206 -16.650 1.00 91.38 92 ARG A N 1
ATOM 702 C CA . ARG A 1 92 ? 5.464 4.837 -18.076 1.00 91.38 92 ARG A CA 1
ATOM 703 C C . ARG A 1 92 ? 5.735 6.040 -18.980 1.00 91.38 92 ARG A C 1
ATOM 705 O O . ARG A 1 92 ? 6.583 5.963 -19.863 1.00 91.38 92 ARG A O 1
ATOM 712 N N . ASN A 1 93 ? 5.074 7.169 -18.729 1.00 92.00 93 ASN A N 1
ATOM 713 C CA . ASN A 1 93 ? 5.272 8.381 -19.525 1.00 92.00 93 ASN A CA 1
ATOM 714 C C . ASN A 1 93 ? 6.630 9.052 -19.269 1.00 92.00 93 ASN A C 1
ATOM 716 O O . ASN A 1 93 ? 7.251 9.548 -20.206 1.00 92.00 93 ASN A O 1
ATOM 720 N N . ARG A 1 94 ? 7.156 9.024 -18.035 1.00 90.81 94 ARG A N 1
ATOM 721 C CA . ARG A 1 94 ? 8.497 9.568 -17.746 1.00 90.81 94 ARG A CA 1
ATOM 722 C C . ARG A 1 94 ? 9.593 8.857 -18.530 1.00 90.81 94 ARG A C 1
ATOM 724 O O . ARG A 1 94 ? 10.545 9.518 -18.928 1.00 90.81 94 ARG A O 1
ATOM 731 N N . VAL A 1 95 ? 9.445 7.558 -18.796 1.00 88.00 95 VAL A N 1
ATOM 732 C CA . VAL A 1 95 ? 10.398 6.801 -19.625 1.00 88.00 95 VAL A CA 1
ATOM 733 C C . VAL A 1 95 ? 10.493 7.377 -21.045 1.00 88.00 95 VAL A C 1
ATOM 735 O O . VAL A 1 95 ? 11.571 7.374 -21.636 1.00 88.00 95 VAL A O 1
ATOM 738 N N . ILE A 1 96 ? 9.397 7.913 -21.592 1.00 86.56 96 ILE A N 1
ATOM 739 C CA . ILE A 1 96 ? 9.374 8.544 -22.924 1.00 86.56 96 ILE A CA 1
ATOM 740 C C . ILE A 1 96 ? 10.211 9.828 -22.933 1.00 86.56 96 ILE A C 1
ATOM 742 O O . ILE A 1 96 ? 10.903 10.106 -23.908 1.00 86.56 96 ILE A O 1
ATOM 746 N N . LEU A 1 97 ? 10.190 10.575 -21.830 1.00 85.38 97 LEU A N 1
ATOM 747 C CA . LEU A 1 97 ? 10.922 11.831 -21.673 1.00 85.38 97 LEU A CA 1
ATOM 748 C C . LEU A 1 97 ? 12.403 11.636 -21.323 1.00 85.38 97 LEU A C 1
ATOM 750 O O . LEU A 1 97 ? 13.119 12.623 -21.165 1.00 85.38 97 LEU A O 1
ATOM 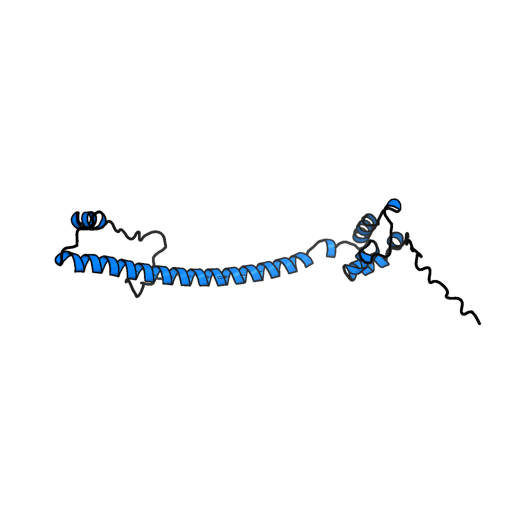754 N N . LEU A 1 98 ? 12.878 10.394 -21.176 1.00 83.94 98 LEU A N 1
ATOM 755 C CA . LEU A 1 98 ? 14.275 10.154 -20.833 1.00 83.94 98 LEU A CA 1
ATOM 756 C C . LEU A 1 98 ? 15.206 10.678 -21.940 1.00 83.94 98 LEU A C 1
ATOM 758 O O . LEU A 1 98 ? 14.992 10.352 -23.114 1.00 83.94 98 LEU A O 1
ATOM 762 N N . PRO A 1 99 ? 16.282 11.406 -21.577 1.00 76.62 99 PRO A N 1
ATOM 763 C CA . PRO A 1 99 ? 17.233 11.962 -22.540 1.00 76.62 99 PRO A CA 1
ATOM 764 C C . PRO A 1 99 ? 17.836 10.916 -23.481 1.00 76.62 99 PRO A C 1
ATOM 766 O O . PRO A 1 99 ? 18.067 11.210 -24.646 1.00 76.62 99 PRO A O 1
ATOM 769 N N . LEU A 1 100 ? 17.992 9.668 -23.026 1.00 75.88 100 LEU A N 1
ATOM 770 C CA . LEU A 1 100 ? 18.512 8.555 -23.832 1.00 75.88 100 LEU A CA 1
ATOM 771 C C . LEU A 1 100 ? 17.727 8.306 -25.131 1.00 75.88 100 LEU A C 1
ATOM 773 O O . LEU A 1 100 ? 18.289 7.811 -26.104 1.00 75.88 100 LEU A O 1
ATOM 777 N N . ARG A 1 101 ? 16.433 8.653 -25.178 1.00 74.44 101 ARG A N 1
ATOM 778 C CA . ARG A 1 101 ? 15.619 8.554 -26.405 1.00 74.44 101 ARG A CA 1
ATOM 779 C C . ARG A 1 101 ? 15.842 9.725 -27.366 1.00 74.44 101 ARG A C 1
ATOM 781 O O . ARG A 1 101 ? 15.488 9.617 -28.537 1.00 74.44 101 ARG A O 1
ATOM 788 N N . GLN A 1 102 ? 16.414 10.818 -26.870 1.00 79.44 102 GLN A N 1
ATOM 789 C CA . GLN A 1 102 ? 16.652 12.071 -27.588 1.00 79.44 102 GLN A CA 1
ATOM 790 C C . GLN A 1 102 ? 18.131 12.293 -27.929 1.00 79.44 102 GLN A C 1
ATOM 792 O O . GLN A 1 102 ? 18.442 13.220 -28.670 1.00 79.44 102 GLN A O 1
ATOM 797 N N . PHE A 1 103 ? 19.042 11.454 -27.425 1.00 83.19 103 PHE A N 1
ATOM 798 C CA . PHE A 1 103 ? 20.468 11.574 -27.720 1.00 83.19 103 PHE A CA 1
ATOM 799 C C . PHE A 1 103 ? 20.723 11.473 -29.222 1.00 83.19 103 PHE A C 1
ATOM 801 O O . PHE A 1 103 ? 20.232 10.523 -29.844 1.00 83.19 103 PHE A O 1
ATOM 808 N N . PRO A 1 104 ? 21.496 12.403 -29.805 1.00 87.38 104 PRO A N 1
ATOM 809 C CA . PRO A 1 104 ? 22.024 12.244 -31.149 1.00 87.38 104 PRO A CA 1
ATOM 810 C C . PRO A 1 104 ? 22.701 10.872 -31.306 1.00 87.38 104 PRO A C 1
ATOM 812 O O . PRO A 1 104 ? 23.271 10.355 -30.335 1.00 87.38 104 PRO A O 1
ATOM 815 N N . PRO A 1 105 ? 22.601 10.244 -32.488 1.00 87.06 105 PRO A N 1
ATOM 816 C CA . PRO A 1 105 ? 23.194 8.932 -32.730 1.00 87.06 105 PRO A CA 1
ATOM 817 C C . PRO A 1 105 ? 24.705 8.908 -32.454 1.00 87.06 105 PRO A C 1
ATOM 819 O O . PRO A 1 105 ? 25.211 7.882 -32.014 1.00 87.06 105 PRO A O 1
ATOM 822 N N . GLU A 1 106 ? 25.399 10.036 -32.618 1.00 89.88 106 GLU A N 1
ATOM 823 C CA . GLU A 1 106 ? 26.834 10.184 -32.364 1.00 89.88 106 GLU A CA 1
ATOM 824 C C . GLU A 1 106 ? 27.172 9.983 -30.882 1.00 89.88 106 GLU A C 1
ATOM 826 O O . GLU A 1 106 ? 28.039 9.180 -30.551 1.00 89.88 106 GLU A O 1
ATOM 831 N N . LEU A 1 107 ? 26.440 10.651 -29.981 1.00 90.31 107 LEU A N 1
ATOM 832 C CA . LEU A 1 107 ? 26.656 10.527 -28.533 1.00 90.31 107 LEU A CA 1
ATOM 833 C C . LEU A 1 107 ? 26.266 9.142 -28.020 1.00 90.31 107 LEU A C 1
ATOM 835 O O . LEU A 1 107 ? 26.919 8.587 -27.138 1.00 90.31 107 LEU A O 1
ATOM 839 N N . LEU A 1 108 ? 25.193 8.568 -28.570 1.00 89.56 108 LEU A N 1
ATOM 840 C CA . LEU A 1 108 ? 24.793 7.205 -28.230 1.00 89.56 108 LEU A CA 1
ATOM 841 C C . LEU A 1 108 ? 25.872 6.200 -28.659 1.00 89.56 108 LEU A C 1
ATOM 843 O O . LEU A 1 108 ? 26.200 5.277 -27.918 1.00 89.56 108 LEU A O 1
ATOM 847 N N . GLY A 1 109 ? 26.453 6.431 -29.831 1.00 90.25 109 GLY A N 1
ATOM 848 C CA . GLY A 1 109 ? 27.570 5.679 -30.361 1.00 90.25 109 GLY A CA 1
ATOM 849 C C . GLY A 1 109 ? 28.846 5.759 -29.534 1.00 90.25 109 GLY A C 1
ATOM 850 O O . GLY A 1 109 ? 29.499 4.744 -29.297 1.00 90.25 109 GLY A O 1
ATOM 851 N N . GLU A 1 110 ? 29.187 6.957 -29.063 1.00 91.06 110 GLU A N 1
ATOM 852 C CA . GLU A 1 110 ? 30.315 7.163 -28.158 1.00 91.06 110 GLU A CA 1
ATOM 853 C C . GLU A 1 110 ? 30.129 6.358 -26.868 1.00 91.06 110 GLU A C 1
ATOM 855 O O . GLU A 1 110 ? 31.028 5.624 -26.468 1.00 91.06 110 GLU A O 1
ATOM 860 N N . ILE A 1 111 ? 28.934 6.398 -26.271 1.00 89.62 111 ILE A N 1
ATOM 861 C CA . ILE A 1 111 ? 28.600 5.591 -25.088 1.00 89.62 111 ILE A CA 1
ATOM 862 C C . ILE A 1 111 ? 28.762 4.096 -25.376 1.00 89.62 111 ILE A C 1
ATOM 864 O O . ILE A 1 111 ? 29.332 3.382 -24.557 1.00 89.62 111 ILE A O 1
ATOM 868 N N . PHE A 1 112 ? 28.299 3.615 -26.532 1.00 91.25 112 PHE A N 1
ATOM 869 C CA . PHE A 1 112 ? 28.446 2.209 -26.916 1.00 91.25 112 PHE A CA 1
ATOM 870 C C . PHE A 1 112 ? 29.910 1.774 -26.986 1.00 91.25 112 PHE A C 1
ATOM 872 O O . PHE A 1 112 ? 30.235 0.681 -26.523 1.00 91.25 112 PHE A O 1
ATOM 879 N N . ALA A 1 113 ? 30.801 2.631 -27.487 1.00 88.19 113 ALA A N 1
ATOM 880 C CA . ALA A 1 113 ? 32.227 2.325 -27.560 1.00 88.19 113 ALA A CA 1
ATOM 881 C C . ALA A 1 113 ? 32.843 2.086 -26.169 1.00 88.19 113 ALA A C 1
ATOM 883 O O . ALA A 1 113 ? 33.672 1.193 -26.016 1.00 88.19 113 ALA A O 1
ATOM 884 N N . TRP A 1 114 ? 32.378 2.804 -25.141 1.00 86.69 114 TRP A N 1
ATOM 885 C CA . TRP A 1 114 ? 32.798 2.594 -23.748 1.00 86.69 114 TRP A CA 1
ATOM 886 C C . TRP A 1 114 ? 32.292 1.287 -23.128 1.00 86.69 114 TRP A C 1
ATOM 888 O O . TRP A 1 114 ? 32.769 0.894 -22.067 1.00 86.69 114 TRP A O 1
ATOM 898 N N . THR A 1 115 ? 31.325 0.615 -23.757 1.00 83.94 115 THR A N 1
ATOM 899 C CA . THR A 1 115 ? 30.773 -0.659 -23.266 1.00 83.94 115 THR A CA 1
ATOM 900 C C . THR A 1 115 ? 31.429 -1.888 -23.890 1.00 83.94 115 THR A C 1
ATOM 902 O O . THR A 1 115 ? 31.011 -3.007 -23.598 1.00 83.94 115 THR A O 1
ATOM 905 N N . LEU A 1 116 ? 32.408 -1.713 -24.782 1.00 79.75 116 LEU A N 1
ATOM 906 C CA . LEU A 1 116 ? 33.123 -2.832 -25.392 1.00 79.75 116 LEU A CA 1
ATOM 907 C C . LEU A 1 116 ? 34.074 -3.481 -24.371 1.00 79.75 116 LEU A C 1
ATOM 909 O O . LEU A 1 116 ? 34.756 -2.759 -23.639 1.00 79.75 116 LEU A O 1
ATOM 913 N N . PRO A 1 117 ? 34.134 -4.823 -24.304 1.00 72.44 117 PRO A N 1
ATOM 914 C CA . PRO A 1 117 ? 35.057 -5.514 -23.413 1.00 72.44 117 PRO A CA 1
ATOM 915 C C . PRO A 1 117 ? 36.513 -5.251 -23.822 1.00 72.44 117 PRO A C 1
ATOM 917 O O . PRO A 1 117 ? 36.827 -5.084 -25.002 1.00 72.44 117 PRO A O 1
ATOM 920 N N . SER A 1 118 ? 37.418 -5.235 -22.841 1.00 68.81 118 SER A N 1
ATOM 921 C CA . SER A 1 118 ? 38.856 -5.241 -23.115 1.00 68.81 118 SER A CA 1
ATOM 922 C C . SER A 1 118 ? 39.260 -6.599 -23.692 1.00 68.81 118 SER A C 1
ATOM 924 O O . SER A 1 118 ? 38.763 -7.631 -23.249 1.00 68.81 118 SER A O 1
ATOM 926 N N . ILE A 1 119 ? 40.207 -6.617 -24.635 1.00 63.19 119 ILE A N 1
ATOM 927 C CA . ILE A 1 119 ? 40.705 -7.840 -25.299 1.00 63.19 119 ILE A CA 1
ATOM 928 C C . ILE A 1 119 ? 41.187 -8.895 -24.284 1.00 63.19 119 ILE A C 1
ATOM 930 O O . ILE A 1 119 ? 41.110 -10.088 -24.554 1.00 63.19 119 ILE A O 1
ATOM 934 N N . ALA A 1 120 ? 41.654 -8.471 -23.105 1.00 60.34 120 ALA A N 1
ATOM 935 C CA . ALA A 1 120 ? 42.115 -9.368 -22.044 1.00 60.34 120 ALA A CA 1
ATOM 936 C C . ALA A 1 120 ? 40.983 -10.108 -21.299 1.00 60.34 120 ALA A C 1
ATOM 938 O O . ALA A 1 120 ? 41.250 -11.129 -20.670 1.00 60.34 120 ALA A O 1
ATOM 939 N N . ASP A 1 121 ? 39.745 -9.610 -21.375 1.00 60.34 121 ASP A N 1
ATOM 940 C CA . ASP A 1 121 ? 38.590 -10.126 -20.625 1.00 60.34 121 ASP A CA 1
ATOM 941 C C . ASP A 1 121 ? 37.663 -11.000 -21.486 1.00 60.34 121 ASP A C 1
ATOM 943 O O . ASP A 1 121 ? 36.721 -11.614 -20.981 1.00 60.34 121 ASP A O 1
ATOM 947 N N . VAL A 1 122 ? 37.924 -11.080 -22.794 1.00 59.38 122 VAL A N 1
ATOM 948 C CA . VAL A 1 122 ? 37.124 -11.877 -23.720 1.00 59.38 122 VAL A CA 1
ATOM 949 C C . VAL A 1 122 ? 37.552 -13.333 -23.638 1.00 59.38 122 VAL A C 1
ATOM 951 O O . VAL A 1 122 ? 38.573 -13.732 -24.196 1.00 59.38 122 VAL A O 1
ATOM 954 N N . ARG A 1 123 ? 36.733 -14.141 -22.969 1.00 56.06 123 ARG A N 1
ATOM 955 C CA . ARG A 1 123 ? 36.851 -15.602 -23.011 1.00 56.06 123 ARG A CA 1
ATOM 956 C C . ARG A 1 123 ? 35.869 -16.253 -23.986 1.00 56.06 123 ARG A C 1
ATOM 958 O O . ARG A 1 123 ? 36.097 -17.392 -24.351 1.00 56.06 123 ARG A O 1
ATOM 965 N N . ASP A 1 124 ? 34.825 -15.529 -24.396 1.00 55.75 124 ASP A N 1
ATOM 966 C CA . ASP A 1 124 ? 33.849 -15.941 -25.408 1.00 55.75 124 ASP A CA 1
ATOM 967 C C . ASP A 1 124 ? 33.025 -14.707 -25.848 1.00 55.75 124 ASP A C 1
ATOM 969 O O . ASP A 1 124 ? 32.392 -14.057 -25.017 1.00 55.75 124 ASP A O 1
ATOM 973 N N . ASN A 1 125 ? 33.077 -14.316 -27.127 1.00 57.75 125 ASN A N 1
ATOM 974 C CA . ASN A 1 125 ? 32.428 -13.093 -27.646 1.00 57.75 125 ASN A CA 1
ATOM 975 C C . ASN A 1 125 ? 31.061 -13.356 -28.306 1.00 57.75 125 ASN A C 1
ATOM 977 O O . ASN A 1 125 ? 30.475 -12.441 -28.896 1.00 57.75 125 ASN A O 1
ATOM 981 N N . PHE A 1 126 ? 30.544 -14.586 -28.218 1.00 57.91 126 PHE A N 1
ATOM 982 C CA . PHE A 1 126 ? 29.230 -14.961 -28.752 1.00 57.91 126 PHE A CA 1
ATOM 983 C C . PHE A 1 126 ? 28.123 -15.042 -27.707 1.00 57.91 126 PHE A C 1
ATOM 985 O O . PHE A 1 126 ? 26.996 -15.433 -28.029 1.00 57.91 126 PHE A O 1
ATOM 992 N N . GLU A 1 127 ? 28.381 -14.617 -26.471 1.00 63.81 127 GLU A N 1
ATOM 993 C CA . GLU A 1 127 ? 27.290 -14.410 -25.534 1.00 63.81 127 GLU A CA 1
ATOM 994 C C . GLU A 1 127 ? 26.356 -13.332 -26.110 1.00 63.81 127 GLU A C 1
ATOM 996 O O . GLU A 1 127 ? 26.734 -12.175 -26.280 1.00 63.81 127 GLU A O 1
ATOM 1001 N N . ILE A 1 128 ? 25.111 -13.706 -26.418 1.00 61.06 128 ILE A N 1
ATOM 1002 C CA . ILE A 1 128 ? 24.090 -12.797 -26.977 1.00 61.06 128 ILE A CA 1
ATOM 1003 C C . ILE A 1 128 ? 23.845 -11.593 -26.040 1.00 61.06 128 ILE A C 1
ATOM 1005 O O . ILE A 1 128 ? 23.409 -10.523 -26.471 1.00 61.06 128 ILE A O 1
ATOM 1009 N N . LEU A 1 129 ? 24.149 -11.761 -24.748 1.00 65.12 129 LEU A N 1
ATOM 1010 C CA . LEU A 1 129 ? 24.082 -10.729 -23.713 1.00 65.12 129 LEU A CA 1
ATOM 1011 C C . LEU A 1 129 ? 25.393 -9.934 -23.546 1.00 65.12 129 LEU A C 1
ATOM 1013 O O . LEU A 1 129 ? 25.400 -8.916 -22.851 1.00 65.12 129 LEU A O 1
ATOM 1017 N N . GLY A 1 130 ? 26.468 -10.340 -24.219 1.00 70.88 130 GLY A N 1
ATOM 1018 C CA . GLY A 1 130 ? 27.744 -9.638 -24.286 1.00 70.88 130 GLY A CA 1
ATOM 1019 C C . GLY A 1 130 ? 27.708 -8.447 -25.247 1.00 70.88 130 GLY A C 1
ATOM 1020 O O . GLY A 1 130 ? 26.957 -8.410 -26.224 1.00 70.88 130 GLY A O 1
ATOM 1021 N N . SER A 1 131 ? 28.514 -7.430 -24.955 1.00 74.88 131 SER A N 1
ATOM 1022 C CA . SER A 1 131 ? 28.758 -6.317 -25.878 1.00 74.88 131 SER A CA 1
ATOM 1023 C C . SER A 1 131 ? 29.663 -6.789 -27.027 1.00 74.88 131 SER A C 1
ATOM 1025 O O . SER A 1 131 ? 30.590 -7.553 -26.763 1.00 74.88 131 SER A O 1
ATOM 1027 N N . PRO A 1 132 ? 29.436 -6.371 -28.287 1.00 78.06 132 PRO A N 1
ATOM 1028 C CA . PRO A 1 132 ? 28.470 -5.361 -28.740 1.00 78.06 132 PRO A CA 1
ATOM 1029 C C . PRO A 1 132 ? 27.057 -5.897 -29.036 1.00 78.06 132 PRO A C 1
ATOM 1031 O O . PRO A 1 132 ? 26.149 -5.104 -29.304 1.00 78.06 132 PRO A O 1
ATOM 1034 N N . TRP A 1 133 ? 26.837 -7.215 -29.000 1.00 83.50 133 TRP A N 1
ATOM 1035 C CA . TRP A 1 133 ? 25.577 -7.845 -29.419 1.00 83.50 133 TRP A CA 1
ATOM 1036 C C . TRP A 1 133 ? 24.374 -7.362 -28.611 1.00 83.50 133 TRP A C 1
ATOM 1038 O O . TRP A 1 133 ? 23.345 -7.003 -29.195 1.00 83.50 133 TRP A O 1
ATOM 1048 N N . SER A 1 134 ? 24.522 -7.243 -27.292 1.00 85.62 134 SER A N 1
ATOM 1049 C CA . SER A 1 134 ? 23.466 -6.796 -26.379 1.00 85.62 134 SER A CA 1
ATOM 1050 C C . SER A 1 134 ? 22.892 -5.424 -26.741 1.00 85.62 134 SER A C 1
ATOM 1052 O O . SER A 1 134 ? 21.679 -5.219 -26.642 1.00 85.62 134 SER A O 1
ATOM 1054 N N . LEU A 1 135 ? 23.714 -4.511 -27.271 1.00 87.88 135 LEU A N 1
ATOM 1055 C CA . LEU A 1 135 ? 23.286 -3.180 -27.714 1.00 87.88 135 LEU A CA 1
ATOM 1056 C C . LEU A 1 135 ? 22.249 -3.262 -28.843 1.00 87.88 135 LEU A C 1
ATOM 1058 O O . LEU A 1 135 ? 21.286 -2.490 -28.876 1.00 87.88 135 LEU A O 1
ATOM 1062 N N . THR A 1 136 ? 22.383 -4.253 -29.729 1.00 89.06 136 THR A N 1
ATOM 1063 C CA . THR A 1 136 ? 21.436 -4.482 -30.828 1.00 89.06 136 THR A CA 1
ATOM 1064 C C . THR A 1 136 ? 20.108 -5.083 -30.368 1.00 89.06 136 THR A C 1
ATOM 1066 O O . THR A 1 136 ? 19.136 -5.056 -31.125 1.00 89.06 136 THR A O 1
ATOM 1069 N N . HIS A 1 137 ? 20.020 -5.589 -29.136 1.00 87.50 137 HIS A N 1
ATOM 1070 C CA . HIS A 1 137 ? 18.810 -6.196 -28.578 1.00 87.50 137 HIS A CA 1
ATOM 1071 C C . HIS A 1 137 ? 17.984 -5.241 -27.700 1.00 87.50 137 HIS A C 1
ATOM 1073 O O . HIS A 1 137 ? 16.843 -5.563 -27.379 1.00 87.50 137 HIS A O 1
ATOM 1079 N N . VAL A 1 138 ? 18.486 -4.038 -27.386 1.00 87.12 138 VAL A N 1
ATOM 1080 C CA . VAL A 1 138 ? 17.780 -3.066 -26.524 1.00 87.12 138 VAL A CA 1
ATOM 1081 C C . VAL A 1 138 ? 16.583 -2.407 -27.222 1.00 87.12 138 VAL A C 1
ATOM 1083 O O . VAL A 1 138 ? 15.490 -2.330 -26.664 1.00 87.12 138 VAL A O 1
ATOM 1086 N N . SER A 1 139 ? 16.772 -1.873 -28.434 1.00 86.31 139 SER A N 1
ATOM 1087 C CA . SER A 1 139 ? 15.711 -1.198 -29.201 1.00 86.31 139 SER A CA 1
ATOM 1088 C C . SER A 1 139 ? 16.048 -1.110 -30.691 1.00 86.31 139 SER A C 1
ATOM 1090 O O . SER A 1 139 ? 17.205 -1.260 -31.081 1.00 86.31 139 SER A O 1
ATOM 1092 N N . SER A 1 140 ? 15.060 -0.798 -31.538 1.00 88.38 140 SER A N 1
ATOM 1093 C CA . SER A 1 140 ? 15.291 -0.555 -32.972 1.00 88.38 140 SER A CA 1
ATOM 1094 C C . SER A 1 140 ? 16.253 0.610 -33.231 1.00 88.38 140 SER A C 1
ATOM 1096 O O . SER A 1 140 ? 17.090 0.516 -34.124 1.00 88.38 140 SER A O 1
ATOM 1098 N N . ARG A 1 141 ? 16.183 1.680 -32.424 1.00 90.44 141 ARG A N 1
ATOM 1099 C CA . ARG A 1 141 ? 17.102 2.828 -32.510 1.00 90.44 141 ARG A CA 1
ATOM 1100 C C . ARG A 1 141 ? 18.528 2.430 -32.144 1.00 90.44 141 ARG A C 1
ATOM 1102 O O . ARG A 1 141 ? 19.447 2.774 -32.874 1.00 90.44 141 ARG A O 1
ATOM 1109 N N . TRP A 1 142 ? 18.706 1.712 -31.034 1.00 92.12 142 TRP A N 1
ATOM 1110 C CA . TRP A 1 142 ? 20.030 1.257 -30.598 1.00 92.12 142 TRP A CA 1
ATOM 1111 C C . TRP A 1 142 ? 20.644 0.326 -31.636 1.00 92.12 142 TRP A C 1
ATOM 1113 O O . TRP A 1 142 ? 21.765 0.562 -32.056 1.00 92.12 142 TRP A O 1
ATOM 1123 N N . ARG A 1 143 ? 19.863 -0.623 -32.165 1.00 92.50 143 ARG A N 1
ATOM 1124 C CA . ARG A 1 143 ? 20.284 -1.478 -33.278 1.00 92.50 143 ARG A CA 1
ATOM 1125 C C . ARG A 1 143 ? 20.727 -0.676 -34.499 1.00 92.50 143 ARG A C 1
ATOM 1127 O O . ARG A 1 143 ? 21.786 -0.962 -35.040 1.00 92.50 143 ARG A O 1
ATOM 1134 N N . ALA A 1 144 ? 19.944 0.317 -34.924 1.00 93.06 144 ALA A N 1
ATOM 1135 C CA . ALA A 1 144 ? 20.303 1.152 -36.068 1.00 93.06 144 ALA A CA 1
ATOM 1136 C C . ALA A 1 144 ? 21.632 1.891 -35.838 1.00 93.06 144 ALA A C 1
ATOM 1138 O O . ALA A 1 144 ? 22.494 1.864 -36.710 1.00 93.06 144 ALA A O 1
ATOM 1139 N N . VAL A 1 145 ? 21.825 2.483 -34.653 1.00 92.62 145 VAL A N 1
ATOM 1140 C CA . VAL A 1 145 ? 23.072 3.180 -34.300 1.00 92.62 145 VAL A CA 1
ATOM 1141 C C . VAL A 1 145 ? 24.248 2.206 -34.221 1.00 92.62 145 VAL A C 1
ATOM 1143 O O . VAL A 1 145 ? 25.254 2.433 -34.889 1.00 92.62 145 VAL A O 1
ATOM 1146 N N . SER A 1 146 ? 24.110 1.090 -33.499 1.00 91.94 146 SER A N 1
ATOM 1147 C CA . SER A 1 146 ? 25.163 0.079 -33.368 1.00 91.94 146 SER A CA 1
ATOM 1148 C C . SER A 1 146 ? 25.605 -0.464 -34.725 1.00 91.94 146 SER A C 1
ATOM 1150 O O . SER A 1 146 ? 26.798 -0.535 -34.992 1.00 91.94 146 SER A O 1
ATOM 1152 N N . LEU A 1 147 ? 24.663 -0.808 -35.610 1.00 90.50 147 LEU A N 1
ATOM 1153 C CA . LEU A 1 147 ? 24.980 -1.316 -36.950 1.00 90.50 147 LEU A CA 1
ATOM 1154 C C . LEU A 1 147 ? 25.566 -0.239 -37.873 1.00 90.50 147 LEU A C 1
ATOM 1156 O O . LEU A 1 147 ? 26.328 -0.566 -38.775 1.00 90.50 147 LEU A O 1
ATOM 1160 N N . SER A 1 148 ? 25.244 1.039 -37.651 1.00 91.25 148 SER A N 1
ATOM 1161 C CA . SER A 1 148 ? 25.812 2.148 -38.430 1.00 91.25 148 SER A CA 1
ATOM 1162 C C . SER A 1 148 ? 27.249 2.514 -38.041 1.00 91.25 148 SER A C 1
ATOM 1164 O O . SER A 1 148 ? 27.861 3.341 -38.713 1.00 91.25 148 SER A O 1
ATOM 1166 N N . MET A 1 149 ? 27.794 1.917 -36.975 1.00 90.00 149 MET A N 1
ATOM 1167 C CA . MET A 1 149 ? 29.125 2.226 -36.449 1.00 90.00 149 MET A CA 1
ATOM 1168 C C . MET A 1 149 ? 30.082 1.039 -36.598 1.00 90.00 149 MET A C 1
ATOM 1170 O O . MET A 1 149 ? 30.120 0.171 -35.725 1.00 90.00 149 MET A O 1
ATOM 1174 N N . PRO A 1 150 ? 30.918 1.011 -37.654 1.00 86.56 150 PRO A N 1
ATOM 1175 C CA . PRO A 1 150 ? 31.867 -0.079 -37.887 1.00 86.56 150 PRO A CA 1
ATOM 1176 C C . PRO A 1 150 ? 32.876 -0.287 -36.751 1.00 86.56 150 PRO A C 1
ATOM 1178 O O . PRO A 1 150 ? 33.336 -1.405 -36.539 1.00 86.56 150 PRO A O 1
ATOM 1181 N N . SER A 1 151 ? 33.208 0.766 -35.996 1.00 85.50 151 SER A N 1
ATOM 1182 C CA . SER A 1 151 ? 34.155 0.697 -34.876 1.00 85.50 151 SER A CA 1
ATOM 1183 C C . SER A 1 151 ? 33.719 -0.280 -33.782 1.00 85.50 151 SER A C 1
ATOM 1185 O O . SER A 1 151 ? 34.576 -0.951 -33.208 1.00 85.50 151 SER A O 1
ATOM 1187 N N . LEU A 1 152 ? 32.409 -0.424 -33.544 1.00 84.88 152 LEU A N 1
ATOM 1188 C CA . LEU A 1 152 ? 31.858 -1.357 -32.554 1.00 84.88 152 LEU A CA 1
ATOM 1189 C C . LEU A 1 152 ? 32.036 -2.827 -32.953 1.00 84.88 152 LEU A C 1
ATOM 1191 O O . LEU A 1 152 ? 32.042 -3.694 -32.090 1.00 84.88 152 LEU A O 1
ATOM 1195 N N . TRP A 1 153 ? 32.209 -3.098 -34.247 1.00 85.69 153 TRP A N 1
ATOM 1196 C CA . TRP A 1 153 ? 32.332 -4.443 -34.821 1.00 85.69 153 TRP A CA 1
ATOM 1197 C C . TRP A 1 153 ? 33.760 -4.764 -35.268 1.00 85.69 153 TRP A C 1
ATOM 1199 O O . TRP A 1 153 ? 33.995 -5.760 -35.945 1.00 85.69 153 TRP A O 1
ATOM 1209 N N . SER A 1 154 ? 34.722 -3.909 -34.918 1.00 80.94 154 SER A N 1
ATOM 1210 C CA . SER A 1 154 ? 36.121 -4.063 -35.329 1.00 80.94 154 SER A CA 1
ATOM 1211 C C . SER A 1 154 ? 36.834 -5.242 -34.656 1.00 80.94 154 SER A C 1
ATOM 1213 O O . SER A 1 154 ? 37.884 -5.667 -35.132 1.00 80.94 154 SER A O 1
ATOM 1215 N N . GLN A 1 155 ? 36.272 -5.779 -33.569 1.00 73.06 155 GLN A N 1
ATOM 1216 C CA . GLN A 1 155 ? 36.843 -6.879 -32.795 1.00 73.06 155 GLN A CA 1
ATOM 1217 C C . GLN A 1 155 ? 35.784 -7.961 -32.572 1.00 73.06 155 GLN A C 1
ATOM 1219 O O . GLN A 1 155 ? 34.949 -7.860 -31.677 1.00 73.06 155 GLN A O 1
ATOM 1224 N N . VAL A 1 156 ? 35.826 -9.003 -33.401 1.00 71.38 156 VAL A N 1
ATOM 1225 C CA . VAL A 1 156 ? 34.995 -10.205 -33.263 1.00 71.38 156 VAL A CA 1
ATOM 1226 C C . VAL A 1 156 ? 35.939 -11.375 -33.031 1.00 71.38 156 VAL A C 1
ATOM 1228 O O . VAL A 1 156 ? 36.799 -11.649 -33.866 1.00 71.38 156 VAL A O 1
ATOM 1231 N N . ILE A 1 157 ? 35.807 -12.030 -31.880 1.00 69.25 157 ILE A N 1
ATOM 1232 C CA . ILE A 1 157 ? 36.600 -13.209 -31.530 1.00 69.25 157 ILE A CA 1
ATOM 1233 C C . ILE A 1 157 ? 35.681 -14.404 -31.720 1.00 69.25 157 ILE A C 1
ATOM 1235 O O . ILE A 1 157 ? 34.616 -14.461 -31.108 1.00 69.25 157 ILE A O 1
ATOM 1239 N N . VAL A 1 158 ? 36.078 -15.305 -32.615 1.00 65.88 158 VAL A N 1
ATOM 1240 C CA . VAL A 1 158 ? 35.356 -16.544 -32.881 1.00 65.88 158 VAL A CA 1
ATOM 1241 C C . VAL A 1 158 ? 36.104 -17.657 -32.178 1.00 65.88 158 VAL A C 1
ATOM 1243 O O . VAL A 1 158 ? 37.207 -17.995 -32.605 1.00 65.88 158 VAL A O 1
ATOM 1246 N N . ASP A 1 159 ? 35.527 -18.188 -31.103 1.00 64.44 159 ASP A N 1
ATOM 1247 C CA . ASP A 1 159 ? 36.015 -19.441 -30.543 1.00 64.44 159 ASP A CA 1
ATOM 1248 C C . ASP A 1 159 ? 35.521 -20.587 -31.434 1.00 64.44 159 ASP A C 1
ATOM 1250 O O . ASP A 1 159 ? 34.343 -20.655 -31.790 1.00 64.44 159 ASP A O 1
ATOM 1254 N N . SER A 1 160 ? 36.442 -21.428 -31.886 1.00 61.09 160 SER A N 1
ATOM 1255 C CA . SER A 1 160 ? 36.172 -22.514 -32.829 1.00 61.09 160 SER A CA 1
ATOM 1256 C C . SER A 1 160 ? 36.410 -23.849 -32.134 1.00 61.09 160 SER A C 1
ATOM 1258 O O . SER A 1 160 ? 37.209 -24.656 -32.606 1.00 61.09 160 SER A O 1
ATOM 1260 N N . ASP A 1 161 ? 35.709 -24.084 -31.029 1.00 64.56 161 ASP A N 1
ATOM 1261 C CA . ASP A 1 161 ? 35.844 -25.311 -30.235 1.00 64.56 161 ASP A CA 1
ATOM 1262 C C . ASP A 1 161 ? 34.808 -26.403 -30.574 1.00 64.56 161 ASP A C 1
ATOM 1264 O O . ASP A 1 161 ? 34.669 -27.387 -29.850 1.00 64.56 161 ASP A O 1
ATOM 1268 N N . ASP A 1 162 ? 34.154 -26.329 -31.738 1.00 58.88 162 ASP A N 1
ATOM 1269 C CA . ASP A 1 162 ? 33.399 -27.462 -32.291 1.00 58.88 162 ASP A CA 1
ATOM 1270 C C . ASP A 1 162 ? 34.304 -28.359 -33.153 1.00 58.88 162 ASP A C 1
ATOM 1272 O O . ASP A 1 162 ? 34.206 -28.424 -34.385 1.00 58.88 162 ASP A O 1
ATOM 1276 N N . VAL A 1 163 ? 35.193 -29.109 -32.495 1.00 54.81 163 VAL A N 1
ATOM 1277 C CA . VAL A 1 163 ? 35.804 -30.300 -33.102 1.00 54.81 163 VAL A CA 1
ATOM 1278 C C . VAL A 1 163 ? 34.714 -31.365 -33.224 1.00 54.81 163 VAL A C 1
ATOM 1280 O O . VAL A 1 163 ? 34.524 -32.191 -32.333 1.00 54.81 163 VAL A O 1
ATOM 1283 N N . TYR A 1 164 ? 33.988 -31.374 -34.342 1.00 61.28 164 TYR A N 1
ATOM 1284 C CA . TYR A 1 164 ? 33.212 -32.548 -34.731 1.00 61.28 164 TYR A CA 1
ATOM 1285 C C . TYR A 1 164 ? 34.200 -33.693 -34.985 1.00 61.28 164 TYR A C 1
ATOM 1287 O O . TYR A 1 164 ? 35.034 -33.574 -35.891 1.00 61.28 164 TYR A O 1
ATOM 1295 N N . PRO A 1 165 ? 34.145 -34.815 -34.241 1.00 50.16 165 PRO A N 1
ATOM 1296 C CA . PRO A 1 165 ? 34.901 -35.984 -34.636 1.00 50.16 165 PRO A CA 1
ATOM 1297 C C . PRO A 1 165 ? 34.319 -36.451 -35.969 1.00 50.16 165 PRO A C 1
ATOM 1299 O O . PRO A 1 165 ? 33.189 -36.940 -36.037 1.00 50.16 165 PRO A O 1
ATOM 1302 N N . VAL A 1 166 ? 35.086 -36.267 -37.044 1.00 57.72 166 VAL A N 1
ATOM 1303 C CA . VAL A 1 166 ? 34.838 -36.943 -38.314 1.00 57.72 166 VAL A CA 1
ATOM 1304 C C . VAL A 1 166 ? 34.921 -38.430 -37.994 1.00 57.72 166 VAL A C 1
ATOM 1306 O O . VAL A 1 166 ? 36.009 -38.982 -37.844 1.00 57.72 166 VAL A O 1
ATOM 1309 N N . SER A 1 167 ? 33.772 -39.078 -37.810 1.00 59.84 167 SER A N 1
ATOM 1310 C CA . SER A 1 167 ? 33.732 -40.532 -37.802 1.00 59.84 167 SER A CA 1
ATOM 1311 C C . SER A 1 167 ? 34.131 -40.962 -39.206 1.00 59.84 167 SER A C 1
ATOM 1313 O O . SER A 1 167 ? 33.410 -40.715 -40.175 1.00 59.84 167 SER A O 1
ATOM 1315 N N . LEU A 1 168 ? 35.336 -41.528 -39.322 1.00 51.09 168 LEU A N 1
ATOM 1316 C CA . LEU A 1 168 ? 35.743 -42.249 -40.516 1.00 51.09 168 LEU A CA 1
ATOM 1317 C C . LEU A 1 168 ? 34.662 -43.293 -40.791 1.00 51.09 168 LEU A C 1
ATOM 1319 O O . LEU A 1 168 ? 34.454 -44.212 -40.000 1.00 51.09 168 LEU A O 1
ATOM 1323 N N . ILE A 1 169 ? 33.979 -43.143 -41.920 1.00 53.00 169 ILE A N 1
ATOM 1324 C CA . ILE A 1 169 ? 33.285 -44.258 -42.546 1.00 53.00 169 ILE A CA 1
ATOM 1325 C C . ILE A 1 169 ? 34.404 -45.156 -43.078 1.00 53.00 169 ILE A C 1
ATOM 1327 O O . ILE A 1 169 ? 34.918 -44.931 -44.172 1.00 53.00 169 ILE A O 1
ATOM 1331 N N . GLU A 1 170 ?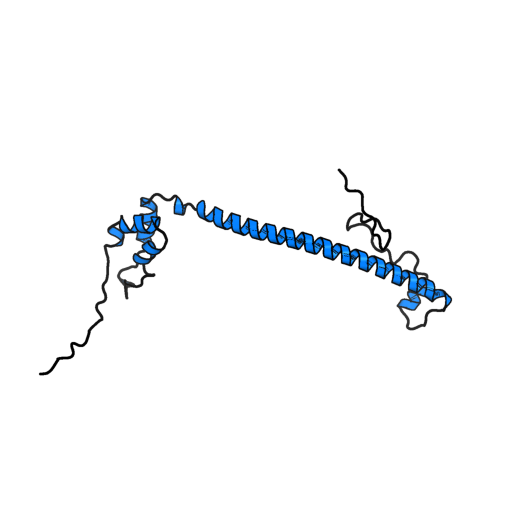 34.853 -46.106 -42.259 1.00 42.53 170 GLU A N 1
ATOM 1332 C CA . GLU A 1 170 ? 35.658 -47.222 -42.748 1.00 42.53 170 GLU A CA 1
ATOM 1333 C C . GLU A 1 170 ? 34.761 -48.114 -43.618 1.00 42.53 170 GLU A C 1
ATOM 1335 O O . GLU A 1 170 ? 33.699 -48.570 -43.186 1.00 42.53 170 GLU A O 1
ATOM 1340 N N . THR A 1 171 ? 35.176 -48.281 -44.874 1.00 56.12 171 THR A N 1
ATOM 1341 C CA . THR A 1 171 ? 34.609 -49.193 -45.879 1.00 56.12 171 THR A CA 1
ATOM 1342 C C . THR A 1 171 ? 35.311 -50.533 -45.867 1.00 56.12 171 THR A C 1
ATOM 1344 O O . THR A 1 171 ? 36.564 -50.499 -45.837 1.00 56.12 171 THR A O 1
#

Sequence (171 aa):
MDASPSRCSKCGNISASPAKASFDMTITLGTRHHMLLNSNEPPEDSELPFIRSIVSDADARLACLEDEILDIKEKLRLLEEERASLSSYRARNRVILLPLRQFPPELLGEIFAWTLPSIADVRDNFEILGSPWSLTHVSSRWRAVSLSMPSLWSQVIVDSDDVYPVSLIET

Organism: NCBI:txid1033008

pLDDT: mean 77.79, std 17.64, range [35.59, 98.69]

Radius of gyration: 38.88 Å; chains: 1; bounding box: 74×75×91 Å